Protein AF-A0A4W6BPC4-F1 (afdb_monomer_lite)

InterPro domains:
  IPR000571 Zinc finger, CCCH-type [PS50103] (7-29)
  IPR000571 Zinc finger, CCCH-type [SM00356] (2-28)
  IPR000571 Zinc finger, CCCH-type [SM00356] (31-56)
  IPR000571 Zinc finger, CCCH-type [SM00356] (60-86)
  IPR041686 Zinc-finger CCCH domain [PF15663] (1-101)

Organism: Lates calcarifer (NCBI:txid8187)

Secondary structure (DSSP, 8-state):
---TT-B-HHHHHS--TTGGG-SSB--GGGTT---B-HHHHTT----TT-SSB-S--SS-GGGSB-GGGGSTT----TT-SSB-SS-EEETTEEE--TT------------------------PPP-S-----------------------

pLDDT: mean 73.67, std 19.63, range [34.25, 93.81]

Foldseek 3Di:
DPQQAAADPCLQQHDDPCPPVPSHANEPLLRPPPAADPCLVVVNDNDSHDSHHNYDDPDQQQVAADPQCPPPVHDQGLRHSHFDPQWDAHPNDIRGGPPPPPPPPPPPCPDPDPPPPDPPPDDDDDPDDDDPPPPDDDDDDDDDDDDDDDD

Radius of gyration: 30.21 Å; chains: 1; bounding box: 84×79×47 Å

Structure (mmCIF, N/CA/C/O backbone):
data_AF-A0A4W6BPC4-F1
#
_entry.id   AF-A0A4W6BPC4-F1
#
loop_
_atom_site.group_PDB
_atom_site.id
_atom_site.type_symbol
_atom_site.label_atom_id
_atom_site.label_alt_id
_atom_site.label_comp_id
_atom_site.label_asym_id
_atom_site.label_entity_id
_atom_site.label_seq_id
_atom_site.pdbx_PDB_ins_code
_atom_site.Cartn_x
_atom_site.Cartn_y
_atom_site.Cartn_z
_atom_site.occupancy
_atom_site.B_iso_or_equiv
_atom_site.auth_seq_id
_atom_site.auth_comp_id
_atom_site.auth_asym_id
_atom_site.auth_atom_id
_atom_site.pdbx_PDB_model_num
ATOM 1 N N . MET A 1 1 ? 4.721 -4.105 23.579 1.00 47.94 1 MET A N 1
ATOM 2 C CA . MET A 1 1 ? 4.134 -3.835 22.251 1.00 47.94 1 MET A CA 1
ATOM 3 C C . MET A 1 1 ? 3.136 -4.941 21.976 1.00 47.94 1 MET A C 1
ATOM 5 O O . MET A 1 1 ? 3.518 -6.104 21.969 1.00 47.94 1 MET A O 1
ATOM 9 N N . THR A 1 2 ? 1.852 -4.610 21.907 1.00 52.78 2 THR A N 1
ATOM 10 C CA . THR A 1 2 ? 0.783 -5.566 21.601 1.00 52.78 2 THR A CA 1
ATOM 11 C C . THR A 1 2 ? 0.763 -5.790 20.093 1.00 52.78 2 THR A C 1
ATOM 13 O O . THR A 1 2 ? 0.337 -4.901 19.372 1.00 52.78 2 THR A O 1
ATOM 16 N N . ASN A 1 3 ? 1.195 -6.962 19.616 1.00 60.94 3 ASN A N 1
ATOM 17 C CA . ASN A 1 3 ? 1.232 -7.318 18.182 1.00 60.94 3 ASN A CA 1
ATOM 18 C C . ASN A 1 3 ? -0.170 -7.460 17.538 1.00 60.94 3 ASN A C 1
ATOM 20 O O . ASN A 1 3 ? -0.308 -7.951 16.418 1.00 60.94 3 ASN A O 1
ATOM 24 N N . HIS A 1 4 ? -1.237 -7.116 18.261 1.00 65.88 4 HIS A N 1
ATOM 25 C CA . HIS A 1 4 ? -2.609 -7.343 17.831 1.00 65.88 4 HIS A CA 1
ATOM 26 C C . HIS A 1 4 ? -3.017 -6.293 16.801 1.00 65.88 4 HIS A C 1
ATOM 28 O O . HIS A 1 4 ? -3.390 -5.175 17.145 1.00 65.88 4 HIS A O 1
ATOM 34 N N . GLY A 1 5 ? -2.973 -6.686 15.530 1.00 82.00 5 GLY A N 1
ATOM 35 C CA . GLY A 1 5 ? -3.451 -5.874 14.414 1.00 82.00 5 GLY A CA 1
ATOM 36 C C . GLY A 1 5 ? -2.355 -5.253 13.555 1.00 82.00 5 GLY A C 1
ATOM 37 O O . GLY A 1 5 ? -2.710 -4.589 12.582 1.00 82.00 5 GLY A O 1
ATOM 38 N N . ASP A 1 6 ? -1.080 -5.492 13.868 1.00 90.44 6 ASP A N 1
ATOM 39 C CA . ASP A 1 6 ? 0.050 -5.055 13.046 1.00 90.44 6 ASP A CA 1
ATOM 40 C C . ASP A 1 6 ? 0.128 -5.860 11.744 1.00 90.44 6 ASP A C 1
ATOM 42 O O . ASP A 1 6 ? -0.108 -7.072 11.723 1.00 90.44 6 ASP A O 1
ATOM 46 N N . ASP A 1 7 ? 0.481 -5.189 10.649 1.00 90.94 7 ASP A N 1
ATOM 47 C CA . ASP A 1 7 ? 0.691 -5.823 9.352 1.00 90.94 7 ASP A CA 1
ATOM 48 C C . ASP A 1 7 ? 1.936 -6.706 9.368 1.00 90.94 7 ASP A C 1
ATOM 50 O O . ASP A 1 7 ? 3.004 -6.332 9.860 1.00 90.94 7 ASP A O 1
ATOM 54 N N . CYS A 1 8 ? 1.828 -7.882 8.752 1.00 91.19 8 CYS A N 1
ATOM 55 C CA . CYS A 1 8 ? 2.988 -8.735 8.563 1.00 91.19 8 CYS A CA 1
ATOM 56 C C . CYS A 1 8 ? 3.970 -8.060 7.602 1.00 91.19 8 CYS A C 1
ATOM 58 O O . CYS A 1 8 ? 3.698 -7.936 6.408 1.00 91.19 8 CYS A O 1
ATOM 60 N N . TYR A 1 9 ? 5.154 -7.701 8.103 1.00 89.12 9 TYR A N 1
ATOM 61 C CA . TYR A 1 9 ? 6.221 -7.112 7.290 1.00 89.12 9 TYR A CA 1
ATOM 62 C C . TYR A 1 9 ? 6.552 -7.961 6.052 1.00 89.12 9 TYR A C 1
ATOM 64 O O . TYR A 1 9 ? 6.698 -7.436 4.946 1.00 89.12 9 TYR A O 1
ATOM 72 N N . PHE A 1 10 ? 6.648 -9.284 6.228 1.00 89.69 10 PHE A N 1
ATOM 73 C CA . PHE A 1 10 ? 6.989 -10.194 5.139 1.00 89.69 10 PHE A CA 1
ATOM 74 C C . PHE A 1 10 ? 5.873 -10.315 4.120 1.00 89.69 10 PHE A C 1
ATOM 76 O O . PHE A 1 10 ? 6.189 -10.306 2.943 1.00 89.69 10 PHE A O 1
ATOM 83 N N . PHE A 1 11 ? 4.611 -10.383 4.537 1.00 89.69 11 PHE A N 1
ATOM 84 C CA . PHE A 1 11 ? 3.479 -10.389 3.609 1.00 89.69 11 PHE A CA 1
ATOM 85 C C . PHE A 1 11 ? 3.387 -9.074 2.834 1.00 89.69 11 PHE A C 1
ATOM 87 O O . PHE A 1 11 ? 3.110 -9.067 1.644 1.00 89.69 11 PHE A O 1
ATOM 94 N N . TYR A 1 12 ? 3.669 -7.956 3.503 1.00 87.12 12 TYR A N 1
ATOM 95 C CA . TYR A 1 12 ? 3.567 -6.638 2.901 1.00 87.12 12 TYR A CA 1
ATOM 96 C C . TYR A 1 12 ? 4.609 -6.408 1.787 1.00 87.12 12 TYR A C 1
ATOM 98 O O . TYR A 1 12 ? 4.289 -5.837 0.747 1.00 87.12 12 TYR A O 1
ATOM 106 N N . TYR A 1 13 ? 5.864 -6.828 1.996 1.00 83.94 13 TYR A N 1
ATOM 107 C CA . TYR A 1 13 ? 6.982 -6.556 1.071 1.00 83.94 13 TYR A CA 1
ATOM 108 C C . TYR A 1 13 ? 7.491 -7.784 0.293 1.00 83.94 13 TYR A C 1
ATOM 110 O O . TYR A 1 13 ? 8.407 -7.669 -0.532 1.00 83.94 13 TYR A O 1
ATOM 118 N N . SER A 1 14 ? 6.985 -8.979 0.595 1.00 84.75 14 SER A N 1
ATOM 119 C CA . SER A 1 14 ? 7.498 -10.253 0.079 1.00 84.75 14 SER A CA 1
ATOM 120 C C . SER A 1 14 ? 6.488 -11.394 0.288 1.00 84.75 14 SER A C 1
ATOM 122 O O . SER A 1 14 ? 5.294 -11.161 0.435 1.00 84.75 14 SER A O 1
ATOM 124 N N . THR A 1 15 ? 6.972 -12.634 0.325 1.00 88.25 15 THR A N 1
ATOM 125 C CA . THR A 1 15 ? 6.159 -13.815 0.609 1.00 88.25 15 THR A CA 1
ATOM 126 C C . THR A 1 15 ? 6.311 -14.201 2.077 1.00 88.25 15 THR A C 1
ATOM 128 O O . THR A 1 15 ? 7.409 -14.525 2.531 1.00 88.25 15 THR A O 1
ATOM 131 N N . CYS A 1 16 ? 5.210 -14.184 2.830 1.00 92.12 16 CYS A N 1
ATOM 132 C CA . CYS A 1 16 ? 5.183 -14.732 4.183 1.00 92.12 16 CYS A CA 1
ATOM 133 C C . CYS A 1 16 ? 5.050 -16.259 4.128 1.00 92.12 16 CYS A C 1
ATOM 135 O O . CYS A 1 16 ? 4.094 -16.779 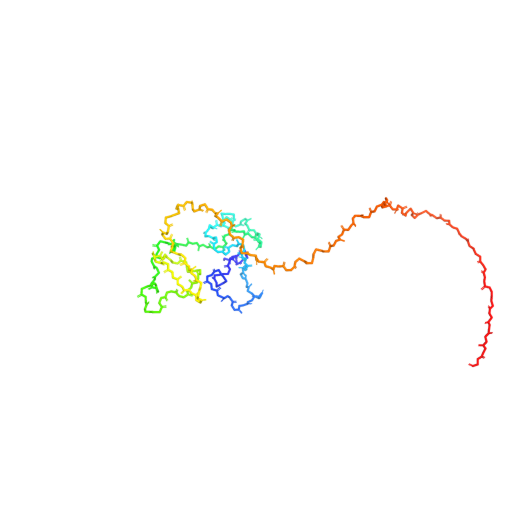3.562 1.00 92.12 16 CYS A O 1
ATOM 137 N N . THR A 1 17 ? 5.973 -16.987 4.756 1.00 93.81 17 THR A N 1
ATOM 138 C CA . THR A 1 17 ? 5.953 -18.462 4.805 1.00 93.81 17 THR A CA 1
ATOM 139 C C . THR A 1 17 ? 5.102 -19.027 5.943 1.00 93.81 17 THR A C 1
ATOM 141 O O . THR A 1 17 ? 4.897 -20.233 6.012 1.00 93.81 17 THR A O 1
ATOM 144 N N . LYS A 1 18 ? 4.600 -18.171 6.843 1.00 92.06 18 LYS A N 1
ATOM 145 C CA . LYS A 1 18 ? 3.812 -18.588 8.017 1.00 92.06 18 LYS A CA 1
ATOM 146 C C . LYS A 1 18 ? 2.341 -18.873 7.695 1.00 92.06 18 LYS A C 1
ATOM 148 O O . LYS A 1 18 ? 1.641 -19.405 8.551 1.00 92.06 18 LYS A O 1
ATOM 153 N N . GLY A 1 19 ? 1.880 -18.508 6.494 1.00 87.44 19 GLY A N 1
ATOM 154 C CA . GLY A 1 19 ? 0.490 -18.687 6.068 1.00 87.44 19 GLY A CA 1
ATOM 155 C C . GLY A 1 19 ? -0.502 -18.087 7.066 1.00 87.44 19 GLY A C 1
ATOM 156 O O . GLY A 1 19 ? -0.255 -17.016 7.624 1.00 87.44 19 GLY A O 1
ATOM 157 N N . ASP A 1 20 ? -1.582 -18.816 7.331 1.00 87.44 20 ASP A N 1
ATOM 158 C CA . ASP A 1 20 ? -2.653 -18.407 8.252 1.00 87.44 20 ASP A CA 1
ATOM 159 C C . ASP A 1 20 ? -2.243 -18.453 9.730 1.00 87.44 20 ASP A C 1
ATOM 161 O O . ASP A 1 20 ? -2.885 -17.847 10.581 1.00 87.44 20 ASP A O 1
ATOM 165 N N . SER A 1 21 ? -1.138 -19.131 10.050 1.00 90.38 21 SER A N 1
ATOM 166 C CA . SER A 1 21 ? -0.558 -19.144 11.400 1.00 90.38 21 SER A CA 1
ATOM 167 C C . SER A 1 21 ? 0.325 -17.921 11.675 1.00 90.38 21 SER A C 1
ATOM 169 O O . SER A 1 21 ? 1.010 -17.855 12.699 1.00 90.38 21 SER A O 1
ATOM 171 N N . CYS A 1 22 ? 0.369 -16.948 10.759 1.00 91.19 22 CYS A N 1
ATOM 172 C CA . CYS A 1 22 ? 1.093 -15.711 10.986 1.00 91.19 22 CYS A CA 1
ATOM 173 C C . CYS A 1 22 ? 0.422 -14.915 12.121 1.00 91.19 22 CYS A C 1
ATOM 175 O O . CYS A 1 22 ? -0.758 -14.593 12.020 1.00 91.19 22 CYS A O 1
ATOM 177 N N . PRO A 1 23 ? 1.156 -14.528 13.182 1.00 89.69 23 PRO A N 1
ATOM 178 C CA . PRO A 1 23 ? 0.590 -13.726 14.271 1.00 89.69 23 PRO A CA 1
ATOM 179 C C . PRO A 1 23 ? 0.290 -12.277 13.853 1.00 89.69 23 PRO A C 1
ATOM 181 O O . PRO A 1 23 ? -0.259 -11.510 14.637 1.00 89.69 23 PRO A O 1
ATOM 184 N N . PHE A 1 24 ? 0.686 -11.901 12.637 1.00 91.06 24 PHE A N 1
ATOM 185 C CA . PHE A 1 24 ? 0.507 -10.578 12.066 1.00 91.06 24 PHE A CA 1
ATOM 186 C C . PHE A 1 24 ? -0.551 -10.614 10.969 1.00 91.06 24 PHE A C 1
ATOM 188 O O . PHE A 1 24 ? -0.764 -11.630 10.307 1.00 91.06 24 PHE A O 1
ATOM 195 N N . ARG A 1 25 ? -1.174 -9.468 10.725 1.00 90.62 25 ARG A N 1
ATOM 196 C CA . ARG A 1 25 ? -2.260 -9.318 9.766 1.00 90.62 25 ARG A CA 1
ATOM 197 C C . ARG A 1 25 ? -1.767 -9.492 8.327 1.00 90.62 25 ARG A C 1
ATOM 199 O O . ARG A 1 25 ? -0.813 -8.837 7.902 1.00 90.62 25 ARG A O 1
ATOM 206 N N . HIS A 1 26 ? -2.459 -10.336 7.566 1.00 91.44 26 HIS A N 1
ATOM 207 C CA . HIS A 1 26 ? -2.356 -10.424 6.109 1.00 91.44 26 HIS A CA 1
ATOM 208 C C . HIS A 1 26 ? -3.598 -9.765 5.500 1.00 91.44 26 HIS A C 1
ATOM 210 O O . HIS A 1 26 ? -4.698 -10.297 5.608 1.00 91.44 26 HIS A O 1
ATOM 216 N N . CYS A 1 27 ? -3.444 -8.577 4.915 1.00 89.38 27 CYS A N 1
ATOM 217 C CA . CYS A 1 27 ? -4.543 -7.834 4.299 1.00 89.38 27 CYS A CA 1
ATOM 218 C C . CYS A 1 27 ? -4.135 -7.381 2.895 1.00 89.38 27 CYS A C 1
ATOM 220 O O . CYS A 1 27 ? -3.355 -6.441 2.743 1.00 89.38 27 CYS A O 1
ATOM 222 N N . GLU A 1 28 ? -4.676 -8.034 1.867 1.00 87.56 28 GLU A N 1
ATOM 223 C CA . GLU A 1 28 ? -4.412 -7.685 0.463 1.00 87.56 28 GLU A CA 1
ATOM 224 C C . GLU A 1 28 ? -4.867 -6.258 0.133 1.00 87.56 28 GLU A C 1
ATOM 226 O O . GLU A 1 28 ? -4.188 -5.541 -0.593 1.00 87.56 28 GLU A O 1
ATOM 231 N N . ALA A 1 29 ? -5.961 -5.792 0.745 1.00 85.06 29 ALA A N 1
ATOM 232 C CA . ALA A 1 29 ? -6.477 -4.438 0.539 1.00 85.06 29 ALA A CA 1
ATOM 233 C C . ALA A 1 29 ? -5.540 -3.329 1.056 1.00 85.06 29 ALA A C 1
ATOM 235 O O . ALA A 1 29 ? -5.682 -2.174 0.655 1.00 85.06 29 ALA A O 1
ATOM 236 N N . ALA A 1 30 ? -4.610 -3.653 1.961 1.00 85.25 30 ALA A N 1
ATOM 237 C CA . ALA A 1 30 ? -3.573 -2.730 2.420 1.00 85.25 30 ALA A CA 1
ATOM 238 C C . ALA A 1 30 ? -2.292 -2.814 1.566 1.00 85.25 30 ALA A C 1
ATOM 240 O O . ALA A 1 30 ? -1.435 -1.926 1.645 1.00 85.25 30 ALA A O 1
ATOM 241 N N . MET A 1 31 ? -2.141 -3.863 0.752 1.00 82.31 31 MET A N 1
ATOM 242 C CA . MET A 1 31 ? -0.955 -4.092 -0.068 1.00 82.31 31 MET A CA 1
ATOM 243 C C . MET A 1 31 ? -0.842 -3.007 -1.145 1.00 82.31 31 MET A C 1
ATOM 245 O O . MET A 1 31 ? -1.813 -2.648 -1.804 1.00 82.31 31 MET A O 1
ATOM 249 N N . GLY A 1 32 ? 0.342 -2.405 -1.275 1.00 71.12 32 GLY A N 1
ATOM 250 C CA . GLY A 1 32 ? 0.572 -1.268 -2.175 1.00 71.12 32 GLY A CA 1
ATOM 251 C C . GLY A 1 32 ? 0.074 0.090 -1.657 1.00 71.12 32 GLY A C 1
ATOM 252 O O . GLY A 1 32 ? 0.524 1.119 -2.160 1.00 71.12 32 GLY A O 1
ATOM 253 N N . ASN A 1 33 ? -0.775 0.133 -0.621 1.00 77.81 33 ASN A N 1
ATOM 254 C CA . ASN A 1 33 ? -1.125 1.383 0.054 1.00 77.81 33 ASN A CA 1
ATOM 255 C C . ASN A 1 33 ? -0.076 1.744 1.113 1.00 77.81 33 ASN A C 1
ATOM 257 O O . ASN A 1 33 ? 0.106 1.050 2.116 1.00 77.81 33 ASN A O 1
ATOM 261 N N . GLU A 1 34 ? 0.617 2.853 0.898 1.00 78.75 34 GLU A N 1
ATOM 262 C CA . GLU A 1 34 ? 1.663 3.321 1.806 1.00 78.75 34 GLU A CA 1
ATOM 263 C C . GLU A 1 34 ? 1.164 4.246 2.905 1.00 78.75 34 GLU A C 1
ATOM 265 O O . GLU A 1 34 ? 1.918 4.575 3.817 1.00 78.75 34 GLU A O 1
ATOM 270 N N . THR A 1 35 ? -0.101 4.656 2.856 1.00 86.75 35 THR A N 1
ATOM 271 C CA . THR A 1 35 ? -0.675 5.479 3.910 1.00 86.75 35 THR A CA 1
ATOM 272 C C . THR A 1 35 ? -0.865 4.642 5.172 1.00 86.75 35 THR A C 1
ATOM 274 O O . THR A 1 35 ? -1.625 3.666 5.197 1.00 86.75 35 THR A O 1
ATOM 277 N N . VAL A 1 36 ? -0.172 5.051 6.233 1.00 90.25 36 VAL A N 1
ATOM 278 C CA . VAL A 1 36 ? -0.330 4.483 7.572 1.00 90.25 36 VAL A CA 1
ATOM 279 C C . VAL A 1 36 ? -1.717 4.837 8.108 1.00 90.25 36 VAL A C 1
ATOM 281 O O . VAL A 1 36 ? -2.239 5.929 7.894 1.00 90.25 36 VAL A O 1
ATOM 284 N N . CYS A 1 37 ? -2.353 3.889 8.784 1.00 92.50 37 CYS A N 1
ATOM 285 C CA . CYS A 1 37 ? -3.637 4.106 9.423 1.00 92.50 37 CYS A CA 1
ATOM 286 C C . CYS A 1 37 ? -3.455 4.956 10.687 1.00 92.50 37 CYS A C 1
ATOM 288 O O . CYS A 1 37 ? -2.965 4.455 11.697 1.00 92.50 37 CYS A O 1
ATOM 290 N N . ASN A 1 38 ? -3.923 6.205 10.664 1.00 92.19 38 ASN A N 1
ATOM 291 C CA . ASN A 1 38 ? -3.867 7.091 11.837 1.00 92.19 38 ASN A CA 1
ATOM 292 C C . ASN A 1 38 ? -4.572 6.477 13.059 1.00 92.19 38 ASN A C 1
ATOM 294 O O . ASN A 1 38 ? -4.052 6.507 14.167 1.00 92.19 38 ASN A O 1
ATOM 298 N N . LEU A 1 39 ? -5.722 5.822 12.851 1.00 92.56 39 LEU A N 1
ATOM 299 C CA . LEU A 1 39 ? -6.448 5.149 13.933 1.00 92.56 39 LEU A CA 1
ATOM 300 C C . LEU A 1 39 ? -5.646 3.990 14.540 1.00 92.56 39 LEU A C 1
ATOM 302 O O . LEU A 1 39 ? -5.786 3.716 15.725 1.00 92.56 39 LEU A O 1
ATOM 306 N N . TRP A 1 40 ? -4.830 3.286 13.752 1.00 92.56 40 TRP A N 1
ATOM 307 C CA . TRP A 1 40 ? -3.941 2.244 14.275 1.00 92.56 40 TRP A CA 1
ATOM 308 C C . TRP A 1 40 ? -2.786 2.857 15.068 1.00 92.56 40 TRP A C 1
ATOM 310 O O . TRP A 1 40 ? -2.502 2.369 16.155 1.00 92.56 40 TRP A O 1
ATOM 320 N N . GLN A 1 41 ? -2.186 3.952 14.587 1.00 90.25 41 GLN A N 1
ATOM 321 C CA . GLN A 1 41 ? -1.128 4.662 15.324 1.00 90.25 41 GLN A CA 1
ATOM 322 C C . GLN A 1 41 ? -1.606 5.150 16.696 1.00 90.25 41 GLN A C 1
ATOM 324 O O . GLN A 1 41 ? -0.848 5.149 17.658 1.00 90.25 41 GLN A O 1
ATOM 329 N N . GLU A 1 42 ? -2.879 5.525 16.797 1.00 91.25 42 GLU A N 1
ATOM 330 C CA . GLU A 1 42 ? -3.529 5.911 18.052 1.00 91.25 42 GLU A CA 1
ATOM 331 C C . GLU A 1 42 ? -3.976 4.711 18.914 1.00 91.25 42 GLU A C 1
ATOM 333 O O . GLU A 1 42 ? -4.542 4.905 19.987 1.00 91.25 42 GLU A O 1
ATOM 338 N N . GLY A 1 43 ? -3.794 3.470 18.448 1.00 89.81 43 GLY A N 1
ATOM 339 C CA . GLY A 1 43 ? -4.235 2.255 19.143 1.00 89.81 43 GLY A CA 1
ATOM 340 C C . GLY A 1 43 ? -5.750 2.012 19.106 1.00 89.81 43 GLY A C 1
ATOM 341 O O . GLY A 1 43 ? -6.277 1.284 19.941 1.00 89.81 43 GLY A O 1
ATOM 342 N N . ARG A 1 44 ? -6.470 2.627 18.159 1.00 90.88 44 ARG A N 1
ATOM 343 C CA . ARG A 1 44 ? -7.943 2.594 18.039 1.00 90.88 44 ARG A CA 1
ATOM 344 C C . ARG A 1 44 ? -8.460 1.823 16.820 1.00 90.88 44 ARG A C 1
ATOM 346 O O . ARG A 1 44 ? -9.672 1.687 16.652 1.00 90.88 44 ARG A O 1
ATOM 353 N N . CYS A 1 45 ? -7.582 1.337 15.940 1.00 90.62 45 CYS A N 1
ATOM 354 C CA . CYS A 1 45 ? -7.982 0.545 14.777 1.00 90.62 45 CYS A CA 1
ATOM 355 C C . CYS A 1 45 ? -7.787 -0.951 15.014 1.00 90.62 45 CYS A C 1
ATOM 357 O O . CYS A 1 45 ? -6.666 -1.448 15.011 1.00 90.62 45 CYS A O 1
ATOM 359 N N . PHE A 1 46 ? -8.901 -1.675 15.088 1.00 84.94 46 PHE A N 1
ATOM 360 C CA . PHE A 1 46 ? -8.921 -3.135 15.232 1.00 84.94 46 PHE A CA 1
ATOM 361 C C . PHE A 1 46 ? -9.488 -3.843 13.993 1.00 84.94 46 PHE A C 1
ATOM 363 O O . PHE A 1 46 ? -9.784 -5.034 14.023 1.00 84.94 46 PHE A O 1
ATOM 370 N N . ARG A 1 47 ? -9.674 -3.114 12.881 1.00 87.19 47 ARG A N 1
ATOM 371 C CA . ARG A 1 47 ? -10.223 -3.691 11.647 1.00 87.19 47 ARG A CA 1
ATOM 372 C C . ARG A 1 47 ? -9.214 -4.654 11.023 1.00 87.19 47 ARG A C 1
ATOM 374 O O . ARG A 1 47 ? -8.122 -4.247 10.618 1.00 87.19 47 ARG A O 1
ATOM 381 N N . THR A 1 48 ? -9.620 -5.910 10.874 1.00 82.94 48 THR A N 1
ATOM 382 C CA . THR A 1 48 ? -8.848 -6.956 10.184 1.00 82.94 48 THR A CA 1
ATOM 383 C C . THR A 1 48 ? -8.700 -6.671 8.688 1.00 82.94 48 THR A C 1
ATOM 385 O O . THR A 1 48 ? -7.672 -6.992 8.106 1.00 82.94 48 THR A O 1
ATOM 388 N N . ILE A 1 49 ? -9.673 -5.980 8.085 1.00 87.69 49 ILE A N 1
ATOM 389 C CA . ILE A 1 49 ? -9.678 -5.579 6.667 1.00 87.69 49 ILE A CA 1
ATOM 390 C C . ILE A 1 49 ? -9.543 -4.048 6.550 1.00 87.69 49 ILE A C 1
ATOM 392 O O . ILE A 1 49 ? -10.308 -3.371 5.863 1.00 87.69 49 ILE A O 1
ATOM 396 N N . CYS A 1 50 ? -8.609 -3.437 7.288 1.00 90.94 50 CYS A N 1
ATOM 397 C CA . CYS A 1 50 ? -8.309 -2.018 7.078 1.00 90.94 50 CYS A CA 1
ATOM 398 C C . CYS A 1 50 ? -7.500 -1.862 5.786 1.00 90.94 50 CYS A C 1
ATOM 400 O O . CYS A 1 50 ? -6.446 -2.474 5.645 1.00 90.94 50 CYS A O 1
ATOM 402 N N . LYS A 1 51 ? -7.957 -0.994 4.878 1.00 89.88 51 LYS A N 1
ATOM 403 C CA . LYS A 1 51 ? -7.229 -0.635 3.644 1.00 89.88 51 LYS A CA 1
ATOM 404 C C . LYS A 1 51 ? -5.972 0.209 3.882 1.00 89.88 51 LYS A C 1
ATOM 406 O O . LYS A 1 51 ? -5.219 0.476 2.952 1.00 89.88 51 LYS A O 1
ATOM 411 N N . PHE A 1 52 ? -5.801 0.709 5.103 1.00 91.12 52 PHE A N 1
ATOM 412 C CA . PHE A 1 52 ? -4.641 1.485 5.515 1.00 91.12 52 PHE A CA 1
ATOM 413 C C . PHE A 1 52 ? -3.659 0.584 6.260 1.00 91.12 52 PHE A C 1
ATOM 415 O O . PHE A 1 52 ? -4.060 -0.360 6.955 1.00 91.12 52 PHE A O 1
ATOM 422 N N . ARG A 1 53 ? -2.374 0.901 6.134 1.00 90.94 53 ARG A N 1
ATOM 423 C CA . ARG A 1 53 ? -1.297 0.083 6.683 1.00 90.94 53 ARG A CA 1
ATOM 424 C C . ARG A 1 53 ? -1.220 0.214 8.205 1.00 90.94 53 ARG A C 1
ATOM 426 O O . ARG A 1 53 ? -1.265 1.318 8.740 1.00 90.94 53 ARG A O 1
ATOM 433 N N . HIS A 1 54 ? -1.086 -0.908 8.893 1.00 92.12 54 HIS A N 1
ATOM 434 C CA . HIS A 1 54 ? -0.892 -1.021 10.336 1.00 92.12 54 HIS A CA 1
ATOM 435 C C . HIS A 1 54 ? 0.571 -1.375 10.642 1.00 92.12 54 HIS A C 1
ATOM 437 O O . HIS A 1 54 ? 0.884 -2.444 11.152 1.00 92.12 54 HIS A O 1
ATOM 443 N N . MET A 1 55 ? 1.498 -0.522 10.217 1.00 88.56 55 MET A N 1
ATOM 444 C CA . MET A 1 55 ? 2.930 -0.689 10.459 1.00 88.56 55 MET A CA 1
ATOM 445 C C . MET A 1 55 ? 3.612 0.668 10.319 1.00 88.56 55 MET A C 1
ATOM 447 O O . MET A 1 55 ? 3.258 1.456 9.439 1.00 88.56 55 MET A O 1
ATOM 451 N N . GLU A 1 56 ? 4.609 0.932 11.160 1.00 85.56 56 GLU A N 1
ATOM 452 C CA . GLU A 1 56 ? 5.311 2.210 11.171 1.00 85.56 56 GLU A CA 1
ATOM 453 C C . GLU A 1 56 ? 6.260 2.340 9.971 1.00 85.56 56 GLU A C 1
ATOM 455 O O . GLU A 1 56 ? 7.060 1.449 9.668 1.00 85.56 56 GLU A O 1
ATOM 460 N N . ILE A 1 57 ? 6.181 3.478 9.277 1.00 79.94 57 ILE A N 1
ATOM 461 C CA . ILE A 1 57 ? 7.118 3.844 8.215 1.00 79.94 57 ILE A CA 1
ATOM 462 C C . ILE A 1 57 ? 8.076 4.878 8.791 1.00 79.94 57 ILE A C 1
ATOM 464 O O . ILE A 1 57 ? 7.791 6.069 8.804 1.00 79.94 57 ILE A O 1
ATOM 468 N N . THR A 1 58 ? 9.239 4.424 9.247 1.00 79.56 58 THR A N 1
ATOM 469 C CA . THR A 1 58 ? 10.270 5.324 9.788 1.00 79.56 58 THR A CA 1
ATOM 470 C C . THR A 1 58 ? 11.039 6.077 8.702 1.00 79.56 58 THR A C 1
ATOM 472 O O . THR A 1 58 ? 11.709 7.064 8.989 1.00 79.56 58 THR A O 1
ATOM 475 N N . LYS A 1 59 ? 10.984 5.607 7.450 1.00 80.81 59 LYS A N 1
ATOM 476 C CA . LYS A 1 59 ? 11.699 6.195 6.310 1.00 80.81 59 LYS A CA 1
ATOM 477 C C . LYS A 1 59 ? 10.861 6.080 5.047 1.00 80.81 59 LYS A C 1
ATOM 479 O O . LYS A 1 59 ? 10.352 4.994 4.755 1.00 80.81 59 LYS A O 1
ATOM 484 N N . ASN A 1 60 ? 10.774 7.165 4.282 1.00 82.12 60 ASN A N 1
ATOM 485 C CA . ASN A 1 60 ? 10.098 7.168 2.992 1.00 82.12 60 ASN A CA 1
ATOM 486 C C . ASN A 1 60 ? 10.927 6.382 1.961 1.00 82.12 60 ASN A C 1
ATOM 488 O O . ASN A 1 60 ? 11.851 6.903 1.343 1.00 82.12 60 ASN A O 1
ATOM 492 N N . ARG A 1 61 ? 10.635 5.085 1.812 1.00 85.75 61 ARG A N 1
ATOM 493 C CA . ARG A 1 61 ? 11.402 4.188 0.931 1.00 85.75 61 ARG A CA 1
ATOM 494 C C . ARG A 1 61 ? 11.265 4.574 -0.545 1.00 85.75 61 ARG A C 1
ATOM 496 O O . ARG A 1 61 ? 12.224 4.389 -1.287 1.00 85.75 61 ARG A O 1
ATOM 503 N N . LYS A 1 62 ? 10.152 5.214 -0.927 1.00 83.75 62 LYS A N 1
ATOM 504 C CA . LYS A 1 62 ? 9.933 5.775 -2.268 1.00 83.75 62 LYS A CA 1
ATOM 505 C C . LYS A 1 62 ? 10.868 6.921 -2.631 1.00 83.75 62 LYS A C 1
ATOM 507 O O . LYS A 1 62 ? 10.923 7.293 -3.792 1.00 83.75 62 LYS A O 1
ATOM 512 N N . GLU A 1 63 ? 11.586 7.501 -1.678 1.00 87.50 63 GLU A N 1
ATOM 513 C CA . GLU A 1 63 ? 12.589 8.533 -1.965 1.00 87.50 63 GLU A CA 1
ATOM 514 C C . GLU A 1 63 ? 14.002 7.947 -2.070 1.00 87.50 63 GLU A C 1
ATOM 516 O O . GLU A 1 63 ? 14.919 8.610 -2.548 1.00 87.50 63 GLU A O 1
ATOM 521 N N . ILE A 1 64 ? 14.189 6.692 -1.652 1.00 90.12 64 ILE A N 1
ATOM 522 C CA . ILE A 1 64 ? 15.487 6.022 -1.630 1.00 90.12 64 ILE A CA 1
ATOM 523 C C . ILE A 1 64 ? 15.658 5.240 -2.943 1.00 90.12 64 ILE A C 1
ATOM 525 O O . ILE A 1 64 ? 14.858 4.334 -3.197 1.00 90.12 64 ILE A O 1
ATOM 529 N N . PRO A 1 65 ? 16.693 5.531 -3.760 1.00 91.94 65 PRO A N 1
ATOM 530 C CA . PRO A 1 65 ? 16.964 4.803 -5.000 1.00 91.94 65 PRO A CA 1
ATOM 531 C C . PRO A 1 65 ? 17.102 3.296 -4.781 1.00 91.94 65 PRO A C 1
ATOM 533 O O . PRO A 1 65 ? 17.748 2.845 -3.828 1.00 91.94 65 PRO A O 1
ATOM 536 N N . CYS A 1 66 ? 16.529 2.499 -5.680 1.00 92.88 66 CYS A N 1
ATOM 537 C CA . CYS A 1 66 ? 16.680 1.056 -5.628 1.00 92.88 66 CYS A CA 1
ATOM 538 C C . CYS A 1 66 ? 18.112 0.653 -5.994 1.00 92.88 66 CYS A C 1
ATOM 540 O O . CYS A 1 66 ? 18.540 0.763 -7.139 1.00 92.88 66 CYS A O 1
ATOM 542 N N . TYR A 1 67 ? 18.844 0.093 -5.031 1.00 93.69 67 TYR A N 1
ATOM 543 C CA . TYR A 1 67 ? 20.199 -0.418 -5.260 1.00 93.69 67 TYR A CA 1
ATOM 544 C C . TYR A 1 67 ? 20.277 -1.450 -6.402 1.00 93.69 67 TYR A C 1
ATOM 546 O O . TYR A 1 67 ? 21.234 -1.452 -7.175 1.00 93.69 67 TYR A O 1
ATOM 554 N N . TRP A 1 68 ? 19.260 -2.312 -6.526 1.00 93.50 68 TRP A N 1
ATOM 555 C CA . TRP A 1 68 ? 19.215 -3.386 -7.525 1.00 93.50 68 TRP A CA 1
ATOM 556 C C . TRP A 1 68 ? 18.905 -2.901 -8.942 1.00 93.50 68 TRP A C 1
ATOM 558 O O . TRP A 1 68 ? 19.158 -3.638 -9.889 1.00 93.50 68 TRP A O 1
ATOM 568 N N . GLU A 1 69 ? 18.395 -1.679 -9.112 1.00 91.56 69 GLU A N 1
ATOM 569 C CA . GLU A 1 69 ? 18.095 -1.115 -10.434 1.00 91.56 69 GLU A CA 1
ATOM 570 C C . GLU A 1 69 ? 19.343 -1.037 -11.325 1.00 91.56 69 GLU A C 1
ATOM 572 O O . GLU A 1 69 ? 19.258 -1.297 -12.521 1.00 91.56 69 GLU A O 1
ATOM 577 N N . ASN A 1 70 ? 20.509 -0.749 -10.736 1.00 90.25 70 ASN A N 1
ATOM 578 C CA . ASN A 1 70 ? 21.780 -0.619 -11.457 1.00 90.25 70 ASN A CA 1
ATOM 579 C C . ASN A 1 70 ? 22.633 -1.898 -11.445 1.00 90.25 70 ASN A C 1
ATOM 581 O O . ASN A 1 70 ? 23.772 -1.881 -11.908 1.00 90.25 70 ASN A O 1
ATOM 585 N N . GLN A 1 71 ? 22.118 -2.999 -10.893 1.00 92.06 71 GLN A N 1
ATOM 586 C CA . GLN A 1 71 ? 22.834 -4.273 -10.894 1.00 92.06 71 GLN A CA 1
ATOM 587 C C . GLN A 1 71 ? 22.667 -4.982 -12.244 1.00 92.06 71 GLN A C 1
ATOM 589 O O . GLN A 1 71 ? 21.634 -4.804 -12.889 1.00 92.06 71 GLN A O 1
ATOM 594 N N . PRO A 1 72 ? 23.615 -5.844 -12.662 1.00 88.50 72 PRO A N 1
ATOM 595 C CA . PRO A 1 72 ? 23.531 -6.560 -13.940 1.00 88.50 72 PRO A CA 1
ATOM 596 C C . PRO A 1 72 ? 22.233 -7.361 -14.121 1.00 88.50 72 PRO A C 1
ATOM 598 O O . PRO A 1 72 ? 21.727 -7.481 -15.230 1.00 88.50 72 PRO A O 1
ATOM 601 N N . ALA A 1 73 ? 21.682 -7.889 -13.023 1.00 89.50 73 ALA A N 1
ATOM 602 C CA . ALA A 1 73 ? 20.422 -8.634 -13.014 1.00 89.50 73 ALA A CA 1
ATOM 603 C C . ALA A 1 73 ? 19.162 -7.742 -12.948 1.00 89.50 73 ALA A C 1
ATOM 605 O O . ALA A 1 73 ? 18.052 -8.234 -13.158 1.00 89.50 73 ALA A O 1
ATOM 606 N N . GLY A 1 74 ? 19.307 -6.452 -12.628 1.00 90.31 74 GLY A N 1
ATOM 607 C CA . GLY A 1 74 ? 18.196 -5.537 -12.367 1.00 90.31 74 GLY A CA 1
ATOM 608 C C . GLY A 1 74 ? 17.368 -5.891 -11.121 1.00 90.31 74 GLY A C 1
ATOM 609 O O . GLY A 1 74 ? 17.567 -6.910 -10.454 1.00 90.31 74 GLY A O 1
ATOM 610 N N . CYS A 1 75 ? 16.395 -5.038 -10.787 1.00 92.38 75 CYS A N 1
ATOM 611 C CA . CYS A 1 75 ? 15.447 -5.324 -9.712 1.00 92.38 75 CYS A CA 1
ATOM 612 C C . CYS A 1 75 ? 14.328 -6.258 -10.201 1.00 92.38 75 CYS A C 1
ATOM 614 O O . CYS A 1 75 ? 13.474 -5.850 -10.981 1.00 92.38 75 CYS A O 1
ATOM 616 N N . GLN A 1 76 ? 14.276 -7.482 -9.674 1.00 90.12 76 GLN A N 1
ATOM 617 C CA . GLN A 1 76 ? 13.259 -8.489 -10.023 1.00 90.12 76 GLN A CA 1
ATOM 618 C C . GLN A 1 76 ? 11.988 -8.417 -9.150 1.00 90.12 76 GLN A C 1
ATOM 620 O O . GLN A 1 76 ? 11.146 -9.308 -9.183 1.00 90.12 76 GLN A O 1
ATOM 625 N N . LYS A 1 77 ? 11.832 -7.376 -8.316 1.00 86.12 77 LYS A N 1
ATOM 626 C CA . LYS A 1 77 ? 10.655 -7.223 -7.442 1.00 86.12 77 LYS A CA 1
ATOM 627 C C . LYS A 1 77 ? 9.575 -6.371 -8.126 1.00 86.12 77 LYS A C 1
ATOM 629 O O . LYS A 1 77 ? 9.826 -5.179 -8.347 1.00 86.12 77 LYS A O 1
ATOM 634 N N . PRO A 1 78 ? 8.372 -6.915 -8.409 1.00 81.88 78 PRO A N 1
ATOM 635 C CA . PRO A 1 78 ? 7.299 -6.146 -9.046 1.00 81.88 78 PRO A CA 1
ATOM 636 C C . PRO A 1 78 ? 6.819 -5.012 -8.136 1.00 81.88 78 PRO A C 1
ATOM 638 O O . PRO A 1 78 ? 6.742 -3.867 -8.566 1.00 81.88 78 PRO A O 1
ATOM 641 N N . HIS A 1 79 ? 6.648 -5.295 -6.843 1.00 81.38 79 HIS A N 1
ATOM 642 C CA . HIS A 1 79 ? 6.281 -4.316 -5.815 1.00 81.38 79 HIS A CA 1
ATOM 643 C C . HIS A 1 79 ? 7.499 -3.875 -4.991 1.00 81.38 79 HIS A C 1
ATOM 645 O O . HIS A 1 79 ? 7.542 -4.030 -3.770 1.00 81.38 79 HIS A O 1
ATOM 651 N N . CYS A 1 80 ? 8.550 -3.394 -5.655 1.00 87.50 80 CYS A N 1
ATOM 652 C CA . CYS A 1 80 ? 9.718 -2.887 -4.940 1.00 87.50 80 CYS A CA 1
ATOM 653 C C . CYS A 1 80 ? 9.380 -1.557 -4.249 1.00 87.50 80 CYS A C 1
ATOM 655 O O . CYS A 1 80 ? 8.932 -0.626 -4.901 1.00 87.50 80 CYS A O 1
ATOM 657 N N . ALA A 1 81 ? 9.617 -1.465 -2.938 1.00 87.00 81 ALA A N 1
ATOM 658 C CA . ALA A 1 81 ? 9.310 -0.270 -2.142 1.00 87.00 81 ALA A CA 1
ATOM 659 C C . ALA A 1 81 ? 10.319 0.882 -2.319 1.00 87.00 81 ALA A C 1
ATOM 661 O O . ALA A 1 81 ? 10.170 1.924 -1.687 1.00 87.00 81 ALA A O 1
ATOM 662 N N . PHE A 1 82 ? 11.378 0.660 -3.100 1.00 90.19 82 PHE A N 1
ATOM 663 C CA . PHE A 1 82 ? 12.420 1.640 -3.387 1.00 90.19 82 PHE A CA 1
ATOM 664 C C . PHE A 1 82 ? 12.170 2.303 -4.736 1.00 90.19 82 PHE A C 1
ATOM 666 O O . PHE A 1 82 ? 11.620 1.679 -5.642 1.00 90.19 82 PHE A O 1
ATOM 673 N N . LEU A 1 83 ? 12.635 3.537 -4.869 1.00 91.00 83 LEU A N 1
ATOM 674 C CA . LEU A 1 83 ? 12.459 4.360 -6.056 1.00 91.00 83 LEU A CA 1
ATOM 675 C C . LEU A 1 83 ? 13.162 3.762 -7.277 1.00 91.00 83 LEU A C 1
ATOM 677 O O . LEU A 1 83 ? 14.363 3.500 -7.218 1.00 91.00 83 LEU A O 1
ATOM 681 N N . HIS A 1 84 ? 12.432 3.625 -8.380 1.00 92.12 84 HIS A N 1
ATOM 682 C CA . HIS A 1 84 ? 12.973 3.324 -9.702 1.00 92.12 84 HIS A CA 1
ATOM 683 C C . HIS A 1 84 ? 12.795 4.507 -10.642 1.00 92.12 84 HIS A C 1
ATOM 685 O O . HIS A 1 84 ? 11.703 5.069 -10.781 1.00 92.12 84 HIS A O 1
ATOM 691 N N . GLU A 1 85 ? 13.870 4.864 -11.330 1.00 91.44 85 GLU A N 1
ATOM 692 C CA . GLU A 1 85 ? 13.848 5.919 -12.342 1.00 91.44 85 GLU A CA 1
ATOM 693 C C . GLU A 1 85 ? 13.508 5.367 -13.728 1.00 91.44 85 GLU A C 1
ATOM 695 O O . GLU A 1 85 ? 12.945 6.086 -14.558 1.00 91.44 85 GLU A O 1
ATOM 700 N N . LYS A 1 86 ? 13.804 4.086 -13.973 1.00 88.75 86 LYS A N 1
ATOM 701 C CA . LYS A 1 86 ? 13.582 3.396 -15.246 1.00 88.75 86 LYS A CA 1
ATOM 702 C C . LYS A 1 86 ? 12.512 2.314 -15.113 1.00 88.75 86 LYS A C 1
ATOM 704 O O . LYS A 1 86 ? 12.412 1.615 -14.105 1.00 88.75 86 LYS A O 1
ATOM 709 N N . GLY A 1 87 ? 11.697 2.181 -16.160 1.00 88.06 87 GLY A N 1
ATOM 710 C CA . GLY A 1 87 ? 10.784 1.047 -16.291 1.00 88.06 87 GLY A CA 1
ATOM 711 C C . GLY A 1 87 ? 11.565 -0.257 -16.439 1.00 88.06 87 GLY A C 1
ATOM 712 O O . GLY A 1 87 ? 12.681 -0.260 -16.962 1.00 88.06 87 GLY A O 1
ATOM 713 N N . ARG A 1 88 ? 10.984 -1.363 -15.978 1.00 89.81 88 ARG A N 1
ATOM 714 C CA . ARG A 1 88 ? 11.628 -2.684 -15.967 1.00 89.81 88 ARG A CA 1
ATOM 715 C C . ARG A 1 88 ? 10.669 -3.777 -16.417 1.00 89.81 88 ARG A C 1
ATOM 717 O O . ARG A 1 88 ? 9.460 -3.606 -16.328 1.00 89.81 88 ARG A O 1
ATOM 724 N N . TYR A 1 89 ? 11.212 -4.896 -16.885 1.00 88.50 89 TYR A N 1
ATOM 725 C CA . TYR A 1 89 ? 10.440 -6.087 -17.234 1.00 88.50 89 TYR A CA 1
ATOM 726 C C . TYR A 1 89 ? 10.736 -7.191 -16.225 1.00 88.50 89 TYR A C 1
ATOM 728 O O . TYR A 1 89 ? 11.899 -7.517 -16.001 1.00 88.50 89 TYR A O 1
ATOM 736 N N . ILE A 1 90 ? 9.689 -7.742 -15.618 1.00 88.44 90 ILE A N 1
ATOM 737 C CA . ILE A 1 90 ? 9.771 -8.839 -14.649 1.00 88.44 90 ILE A CA 1
ATOM 738 C C . ILE A 1 90 ? 8.861 -9.942 -15.170 1.00 88.44 90 ILE A C 1
ATOM 740 O O . ILE A 1 90 ? 7.671 -9.703 -15.355 1.00 88.44 90 ILE A O 1
ATOM 744 N N . ASP A 1 91 ? 9.427 -11.109 -15.483 1.00 86.19 91 ASP A N 1
ATOM 745 C CA . ASP A 1 91 ? 8.697 -12.258 -16.043 1.00 86.19 91 ASP A CA 1
ATOM 746 C C . ASP A 1 91 ? 7.815 -11.907 -17.262 1.00 86.19 91 ASP A C 1
ATOM 748 O O . ASP A 1 91 ? 6.703 -12.400 -17.430 1.00 86.19 91 ASP A O 1
ATOM 752 N N . GLY A 1 92 ? 8.301 -11.001 -18.121 1.00 85.69 92 GLY A N 1
ATOM 753 C CA . GLY A 1 92 ? 7.576 -10.522 -19.306 1.00 85.69 92 GLY A CA 1
ATOM 754 C C . GLY A 1 92 ? 6.538 -9.423 -19.037 1.00 85.69 92 GLY A C 1
ATOM 755 O O . GLY A 1 92 ? 5.972 -8.883 -19.985 1.00 85.69 92 GLY A O 1
ATOM 756 N N . VAL A 1 93 ? 6.323 -9.030 -17.779 1.00 89.38 93 VAL A N 1
ATOM 757 C CA . VAL A 1 93 ? 5.421 -7.938 -17.387 1.00 89.38 93 VAL A CA 1
ATOM 758 C C . VAL A 1 93 ? 6.196 -6.627 -17.273 1.00 89.38 93 VAL A C 1
ATOM 760 O O . VAL A 1 93 ? 7.182 -6.537 -16.539 1.00 89.38 93 VAL A O 1
ATOM 763 N N . PHE A 1 94 ? 5.741 -5.588 -17.979 1.00 89.06 94 PHE A N 1
ATOM 764 C CA . PHE A 1 94 ? 6.307 -4.243 -17.860 1.00 89.06 94 PHE A CA 1
ATOM 765 C C . PHE A 1 94 ? 5.837 -3.561 -16.570 1.00 89.06 94 PHE A C 1
ATOM 767 O O . PHE A 1 94 ? 4.641 -3.367 -16.356 1.00 89.06 94 PHE A O 1
ATOM 774 N N . VAL A 1 95 ? 6.791 -3.150 -15.738 1.00 88.94 95 VAL A N 1
ATOM 775 C CA . VAL A 1 95 ? 6.575 -2.350 -14.532 1.00 88.94 95 VAL A CA 1
ATOM 776 C C . VAL A 1 95 ? 7.094 -0.929 -14.789 1.00 88.94 95 VAL A C 1
ATOM 778 O O . VAL A 1 95 ? 8.290 -0.757 -15.053 1.00 88.94 95 VAL A O 1
ATOM 781 N N . PRO A 1 96 ? 6.227 0.099 -14.734 1.00 87.81 96 PRO A N 1
ATOM 782 C CA . PRO A 1 96 ? 6.618 1.482 -14.996 1.00 87.81 96 PRO A CA 1
ATOM 783 C C . PRO A 1 96 ? 7.527 2.056 -13.890 1.00 87.81 96 PRO A C 1
ATOM 785 O O . PRO A 1 96 ? 7.527 1.549 -12.766 1.00 87.81 96 PRO A O 1
ATOM 788 N N . PRO A 1 97 ? 8.293 3.126 -14.184 1.00 88.44 97 PRO A N 1
ATOM 789 C CA . PRO A 1 97 ? 9.094 3.824 -13.182 1.00 88.44 97 PRO A CA 1
ATOM 790 C C . PRO A 1 97 ? 8.227 4.650 -12.228 1.00 88.44 97 PRO A C 1
ATOM 792 O O . PRO A 1 97 ? 7.204 5.221 -12.626 1.00 88.44 97 PRO A O 1
ATOM 795 N N . ASP A 1 98 ? 8.709 4.814 -10.998 1.00 84.81 98 ASP A N 1
ATOM 796 C CA . ASP A 1 98 ? 8.046 5.598 -9.951 1.00 84.81 98 ASP A CA 1
ATOM 797 C C . ASP A 1 98 ? 7.991 7.096 -10.292 1.00 84.81 98 ASP A C 1
ATOM 799 O O . ASP A 1 98 ? 7.041 7.788 -9.936 1.00 84.81 98 ASP A O 1
ATOM 803 N N . LYS A 1 99 ? 8.982 7.610 -11.038 1.00 72.75 99 LYS A N 1
ATOM 804 C CA . LYS A 1 99 ? 9.036 9.018 -11.483 1.00 72.75 99 LYS A CA 1
ATOM 805 C C . LYS A 1 99 ? 8.272 9.302 -12.778 1.00 72.75 99 LYS A C 1
ATOM 807 O O . LYS A 1 99 ? 8.443 10.384 -13.348 1.00 72.75 99 LYS A O 1
ATOM 812 N N . SER A 1 100 ? 7.461 8.369 -13.285 1.00 58.66 100 SER A N 1
ATOM 813 C CA . SER A 1 100 ? 6.633 8.668 -14.455 1.00 58.66 100 SER A CA 1
ATOM 814 C C . SER A 1 100 ? 5.691 9.820 -14.107 1.00 58.66 100 SER A C 1
ATOM 816 O O . SER A 1 100 ? 4.797 9.709 -13.272 1.00 58.66 100 SER A O 1
ATOM 818 N N . LYS A 1 101 ? 5.951 10.986 -14.707 1.00 41.22 101 LYS A N 1
ATOM 819 C CA . LYS A 1 101 ? 5.094 12.160 -14.590 1.00 41.22 101 LYS A CA 1
ATOM 820 C C . LYS A 1 101 ? 3.715 11.721 -15.056 1.00 41.22 101 LYS A C 1
ATOM 822 O O . LYS A 1 101 ? 3.523 11.444 -16.239 1.00 41.22 101 LYS A O 1
ATOM 827 N N . TRP A 1 102 ? 2.794 11.608 -14.111 1.00 36.50 102 TRP A N 1
ATOM 828 C CA . TRP A 1 102 ? 1.399 11.298 -14.360 1.00 36.50 102 TRP A CA 1
ATOM 829 C C . TRP A 1 102 ? 0.804 12.485 -15.127 1.00 36.50 102 TRP A C 1
ATOM 831 O O . TRP A 1 102 ? 0.226 13.402 -14.555 1.00 36.50 102 TRP A O 1
ATOM 841 N N . THR A 1 103 ? 0.996 12.520 -16.445 1.00 37.38 103 THR A N 1
ATOM 842 C CA . THR A 1 103 ? -0.063 13.080 -17.279 1.00 37.38 103 THR A CA 1
ATOM 843 C C . THR A 1 103 ? -1.210 12.085 -17.154 1.00 37.38 103 THR A C 1
ATOM 845 O O . THR A 1 103 ? -0.949 10.883 -17.251 1.00 37.38 103 THR A O 1
ATOM 848 N N . PRO A 1 104 ? -2.442 12.522 -16.843 1.00 37.16 104 PRO A N 1
ATOM 849 C CA . PRO A 1 104 ? -3.582 11.625 -16.854 1.00 37.16 104 PRO A CA 1
ATOM 850 C C . PRO A 1 104 ? -3.705 11.078 -18.275 1.00 37.16 104 PRO A C 1
ATOM 852 O O . PRO A 1 104 ? -4.235 11.737 -19.166 1.00 37.16 104 PRO A O 1
ATOM 855 N N . PHE A 1 105 ? -3.150 9.888 -18.494 1.00 37.75 105 PHE A N 1
ATOM 856 C CA . PHE A 1 105 ? -3.401 9.105 -19.683 1.00 37.75 105 PHE A CA 1
ATOM 857 C C . PHE A 1 105 ? -4.887 8.789 -19.610 1.00 37.75 105 PHE A C 1
ATOM 859 O O . PHE A 1 105 ? -5.345 8.063 -18.722 1.00 37.75 105 PHE A O 1
ATOM 866 N N . THR A 1 106 ? -5.652 9.440 -20.481 1.00 41.72 106 THR A N 1
ATOM 867 C CA . THR A 1 106 ? -7.037 9.095 -20.749 1.00 41.72 106 THR A CA 1
ATOM 868 C C . THR A 1 106 ? -7.094 7.586 -20.907 1.00 41.72 106 THR A C 1
ATOM 870 O O . THR A 1 106 ? -6.443 7.009 -21.778 1.00 41.72 106 THR A O 1
ATOM 873 N N . GLN A 1 107 ? -7.821 6.940 -19.998 1.00 44.59 107 GLN A N 1
ATOM 874 C CA . GLN A 1 107 ? -8.101 5.518 -20.056 1.00 44.59 107 GLN A CA 1
ATOM 875 C C . GLN A 1 107 ? -8.846 5.261 -21.365 1.00 44.59 107 GLN A C 1
ATOM 877 O O . GLN A 1 107 ? -10.065 5.389 -21.450 1.00 44.59 107 GLN A O 1
ATOM 882 N N . THR A 1 108 ? -8.110 4.919 -22.418 1.00 34.25 108 THR A N 1
ATOM 883 C CA . THR A 1 108 ? -8.682 4.174 -23.525 1.00 34.25 108 THR A CA 1
ATOM 884 C C . THR A 1 108 ? -8.938 2.786 -22.960 1.00 34.25 108 THR A C 1
ATOM 886 O O . THR A 1 108 ? -8.035 1.965 -22.810 1.00 34.25 108 THR A O 1
ATOM 889 N N . HIS A 1 109 ? -10.182 2.570 -22.531 1.00 47.03 109 HIS A N 1
ATOM 890 C CA . HIS A 1 109 ? -10.719 1.268 -22.164 1.00 47.03 109 HIS A CA 1
ATOM 891 C C . HIS A 1 109 ? -10.610 0.328 -23.369 1.00 47.03 109 HIS A C 1
ATOM 893 O O . HIS A 1 109 ? -11.571 0.104 -24.099 1.00 47.03 109 HIS A O 1
ATOM 899 N N . THR A 1 110 ? -9.429 -0.239 -23.578 1.00 45.69 110 THR A N 1
ATOM 900 C CA . THR A 1 110 ? -9.274 -1.428 -24.402 1.00 45.69 110 THR A CA 1
ATOM 901 C C . THR A 1 110 ? -9.522 -2.591 -23.456 1.00 45.69 110 THR A C 1
ATOM 903 O O . THR A 1 110 ? -8.691 -2.913 -22.610 1.00 45.69 110 THR A O 1
ATOM 906 N N . GLN A 1 111 ? -10.744 -3.120 -23.518 1.00 47.44 111 GLN A N 1
ATOM 907 C CA . GLN A 1 111 ? -11.225 -4.241 -22.719 1.00 47.44 111 GLN A CA 1
ATOM 908 C C . GLN A 1 111 ? -10.294 -5.448 -22.887 1.00 47.44 111 GLN A C 1
ATOM 910 O O . GLN A 1 111 ? -10.434 -6.221 -23.832 1.00 47.44 111 GLN A O 1
ATOM 915 N N . PHE A 1 112 ? -9.375 -5.652 -21.944 1.00 35.44 112 PHE A N 1
ATOM 916 C CA . PHE A 1 112 ? -8.862 -6.988 -21.686 1.00 35.44 112 PHE A CA 1
ATOM 917 C C . PHE A 1 112 ? -9.890 -7.712 -20.826 1.00 35.44 112 PHE A C 1
ATOM 919 O O . PHE A 1 112 ? -10.113 -7.421 -19.653 1.00 35.44 112 PHE A O 1
ATOM 926 N N . ASN A 1 113 ? -10.587 -8.608 -21.509 1.00 44.84 113 ASN A N 1
ATOM 927 C CA . ASN A 1 113 ? -11.630 -9.469 -21.004 1.00 44.84 113 ASN A CA 1
ATOM 928 C C . ASN A 1 113 ? -11.016 -10.461 -20.002 1.00 44.84 113 ASN A C 1
ATOM 930 O O . ASN A 1 113 ? -10.529 -11.527 -20.381 1.00 44.84 113 ASN A O 1
ATOM 934 N N . CYS A 1 114 ? -11.029 -10.113 -18.714 1.00 44.19 114 CYS A N 1
ATOM 935 C CA . CYS A 1 114 ? -10.900 -11.089 -17.641 1.00 44.19 114 CYS A CA 1
ATOM 936 C C . CYS A 1 114 ? -12.130 -11.997 -17.722 1.00 44.19 114 CYS A C 1
ATOM 938 O O . CYS A 1 114 ? -13.188 -11.682 -17.177 1.00 44.19 114 CYS A O 1
ATOM 940 N N . ARG A 1 115 ? -12.006 -13.108 -18.453 1.00 39.88 115 ARG A N 1
ATOM 941 C CA . ARG A 1 115 ? -13.017 -14.163 -18.543 1.00 39.88 115 ARG A CA 1
ATOM 942 C C . ARG A 1 115 ? -13.107 -14.888 -17.200 1.00 39.88 115 ARG A C 1
ATOM 944 O O . ARG A 1 115 ? -12.687 -16.030 -17.065 1.00 39.88 115 ARG A O 1
ATOM 951 N N . VAL A 1 116 ? -13.694 -14.219 -16.212 1.00 41.72 116 VAL A N 1
ATOM 952 C CA . VAL A 1 116 ? -14.427 -14.890 -15.146 1.00 41.72 116 VAL A CA 1
ATOM 953 C C . VAL A 1 116 ? -15.672 -15.467 -15.808 1.00 41.72 116 VAL A C 1
ATOM 955 O O . VAL A 1 116 ? -16.513 -14.742 -16.344 1.00 41.72 116 VAL A O 1
ATOM 958 N N . GLN A 1 117 ? -15.752 -16.792 -15.892 1.00 43.75 117 GLN A N 1
ATOM 959 C CA . GLN A 1 117 ? -16.984 -17.440 -16.312 1.00 43.75 117 GLN A CA 1
ATOM 960 C C . GLN A 1 117 ? -18.055 -17.095 -15.275 1.00 43.75 117 GLN A C 1
ATOM 962 O O . GLN A 1 117 ? -18.057 -17.592 -14.154 1.00 43.75 117 GLN A O 1
ATOM 967 N N . ASN A 1 118 ? -18.936 -16.178 -15.668 1.00 42.19 118 ASN A N 1
ATOM 968 C CA . ASN A 1 118 ? -20.226 -15.936 -15.049 1.00 42.19 118 ASN A CA 1
ATOM 969 C C . ASN A 1 118 ? -21.017 -17.252 -15.057 1.00 42.19 118 ASN A C 1
ATOM 971 O O . ASN A 1 118 ? -21.627 -17.586 -16.071 1.00 42.19 118 ASN A O 1
ATOM 975 N N . LEU A 1 119 ? -21.090 -17.954 -13.926 1.00 42.22 119 LEU A N 1
ATOM 976 C CA . LEU A 1 119 ? -22.312 -18.680 -13.601 1.00 42.22 119 LEU A CA 1
ATOM 977 C C . LEU A 1 119 ? -23.241 -17.675 -12.911 1.00 42.22 119 LEU A C 1
ATOM 979 O O . LEU A 1 119 ? -23.300 -17.574 -11.688 1.00 42.22 119 LEU A O 1
ATOM 983 N N . ARG A 1 120 ? -23.934 -16.866 -13.722 1.00 42.91 120 ARG A N 1
ATOM 984 C CA . ARG A 1 120 ? -25.128 -16.150 -13.269 1.00 42.91 120 ARG A CA 1
ATOM 985 C C . ARG A 1 120 ? -26.167 -17.215 -12.937 1.00 42.91 120 ARG A C 1
ATOM 987 O O . ARG A 1 120 ? -26.834 -17.713 -13.838 1.00 42.91 120 ARG A O 1
ATOM 994 N N . SER A 1 121 ? -26.278 -17.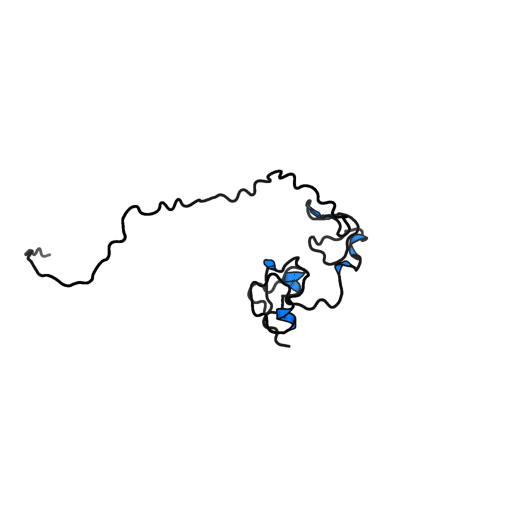578 -11.663 1.00 44.03 121 SER A N 1
ATOM 995 C CA . SER A 1 121 ? -27.460 -18.288 -11.187 1.00 44.03 121 SER A CA 1
ATOM 996 C C . SER A 1 121 ? -28.642 -17.333 -11.321 1.00 44.03 121 SER A C 1
ATOM 998 O O . SER A 1 121 ? -28.685 -16.274 -10.692 1.00 44.03 121 SER A O 1
ATOM 1000 N N . GLN A 1 122 ? -29.543 -17.667 -12.235 1.00 44.91 122 GLN A N 1
ATOM 1001 C CA . GLN A 1 122 ? -30.787 -16.957 -12.475 1.00 44.91 122 GLN A CA 1
ATOM 1002 C C . GLN A 1 122 ? -31.713 -17.181 -11.272 1.00 44.91 122 GLN A C 1
ATOM 1004 O O . GLN A 1 122 ? -32.500 -18.120 -11.261 1.00 44.91 122 GLN A O 1
ATOM 1009 N N . TYR A 1 123 ? -31.633 -16.330 -10.252 1.00 41.31 123 TYR A N 1
ATOM 1010 C CA . TYR A 1 123 ? -32.695 -16.258 -9.251 1.00 41.31 123 TYR A CA 1
ATOM 1011 C C . TYR A 1 123 ? -33.842 -15.426 -9.826 1.00 41.31 123 TYR A C 1
ATOM 1013 O O . TYR A 1 123 ? -33.797 -14.197 -9.837 1.00 41.31 123 TYR A O 1
ATOM 1021 N N . GLN A 1 124 ? -34.856 -16.111 -10.353 1.00 55.34 124 GLN A N 1
ATOM 1022 C CA . GLN A 1 124 ? -36.162 -15.508 -10.594 1.00 55.34 124 GLN A CA 1
ATOM 1023 C C . GLN A 1 124 ? -36.850 -15.297 -9.240 1.00 55.34 124 GLN A C 1
ATOM 1025 O O . GLN A 1 124 ? -36.885 -16.203 -8.409 1.00 55.34 124 GLN A O 1
ATOM 1030 N N . ALA A 1 125 ? -37.364 -14.089 -9.008 1.00 54.19 125 ALA A N 1
ATOM 1031 C CA . ALA A 1 125 ? -38.146 -13.780 -7.817 1.00 54.19 125 ALA A CA 1
ATOM 1032 C C . ALA A 1 125 ? -39.446 -14.618 -7.814 1.00 54.19 125 ALA A C 1
ATOM 1034 O O . ALA A 1 125 ? -40.127 -14.653 -8.843 1.00 54.19 125 ALA A O 1
ATOM 1035 N N . PRO A 1 126 ? -39.812 -15.282 -6.701 1.00 54.22 126 PRO A N 1
ATOM 1036 C CA . PRO A 1 126 ? -41.064 -16.028 -6.610 1.00 54.22 126 PRO A CA 1
ATOM 1037 C C . PRO A 1 126 ? -42.272 -15.099 -6.791 1.00 54.22 126 PRO A C 1
ATOM 1039 O O . PRO A 1 126 ? -42.361 -14.051 -6.158 1.00 54.22 126 PRO A O 1
ATOM 1042 N N . THR A 1 127 ? -43.210 -15.481 -7.657 1.00 56.56 127 THR A N 1
ATOM 1043 C CA . THR A 1 127 ? -44.415 -14.701 -8.005 1.00 56.56 127 THR A CA 1
ATOM 1044 C C . THR A 1 127 ? -45.599 -14.921 -7.060 1.00 56.56 127 THR A C 1
ATOM 1046 O O . THR A 1 127 ? -46.701 -14.456 -7.341 1.00 56.56 127 THR A O 1
ATOM 1049 N N . HIS A 1 128 ? -45.407 -15.631 -5.951 1.00 59.38 128 HIS A N 1
ATOM 1050 C CA . HIS A 1 128 ? -46.463 -15.946 -4.991 1.00 59.38 128 HIS A CA 1
ATOM 1051 C C . HIS A 1 128 ? -46.239 -15.176 -3.683 1.00 59.38 128 HIS A C 1
ATOM 1053 O O . HIS A 1 128 ? -45.102 -15.106 -3.207 1.00 59.38 128 HIS A O 1
ATOM 1059 N N . PRO A 1 129 ? -47.297 -14.584 -3.097 1.00 60.78 129 PRO A N 1
ATOM 1060 C CA . PRO A 1 129 ? -47.188 -13.945 -1.794 1.00 60.78 129 PRO A CA 1
ATOM 1061 C C . PRO A 1 129 ? -46.784 -14.987 -0.737 1.00 60.78 129 PRO A C 1
ATOM 1063 O O . PRO A 1 129 ? -47.176 -16.152 -0.852 1.00 60.78 129 PRO A O 1
ATOM 1066 N N . PRO A 1 130 ? -45.993 -14.601 0.280 1.00 58.91 130 PRO A N 1
ATOM 1067 C CA . PRO A 1 130 ? -45.565 -15.525 1.321 1.00 58.91 130 PRO A CA 1
ATOM 1068 C C . PRO A 1 130 ? -46.790 -16.086 2.049 1.00 58.91 130 PRO A C 1
ATOM 1070 O O . PRO A 1 130 ? -47.590 -15.335 2.608 1.00 58.91 130 PRO A O 1
ATOM 1073 N N . VAL A 1 131 ? -46.940 -17.412 2.022 1.00 63.66 131 VAL A N 1
ATOM 1074 C CA . VAL A 1 131 ? -47.986 -18.122 2.761 1.00 63.66 131 VAL A CA 1
ATOM 1075 C C . VAL A 1 131 ? -47.655 -18.017 4.246 1.00 63.66 131 VAL A C 1
ATOM 1077 O O . VAL A 1 131 ? -46.663 -18.572 4.715 1.00 63.66 131 VAL A O 1
ATOM 1080 N N . VAL A 1 132 ? -48.475 -17.268 4.980 1.00 65.06 132 VAL A N 1
ATOM 1081 C CA . VAL A 1 132 ? -48.444 -17.235 6.442 1.00 65.06 132 VAL A CA 1
ATOM 1082 C C . VAL A 1 132 ? -49.044 -18.550 6.922 1.00 65.06 132 VAL A C 1
ATOM 1084 O O . VAL A 1 132 ? -50.256 -18.735 6.869 1.00 65.06 132 VAL A O 1
ATOM 1087 N N . ILE A 1 133 ? -48.198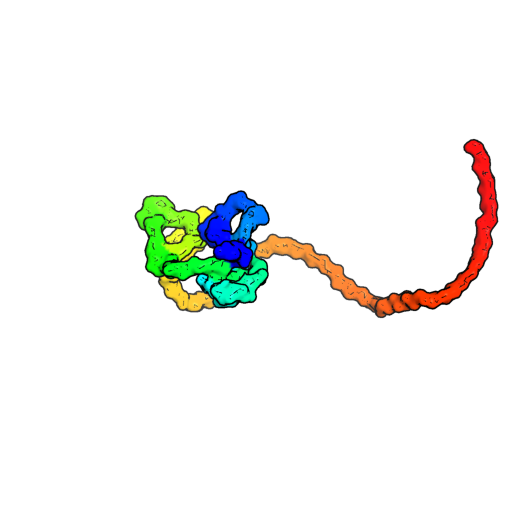 -19.486 7.350 1.00 56.75 133 ILE A N 1
ATOM 1088 C CA . ILE A 1 133 ? -48.667 -20.667 8.075 1.00 56.75 133 ILE A CA 1
ATOM 1089 C C . ILE A 1 133 ? -48.941 -20.188 9.498 1.00 56.75 133 ILE A C 1
ATOM 1091 O O . ILE A 1 133 ? -48.020 -20.073 10.305 1.00 56.75 133 ILE A O 1
ATOM 1095 N N . ASN A 1 134 ? -50.196 -19.837 9.779 1.00 44.75 134 ASN A N 1
ATOM 1096 C CA . ASN A 1 134 ? -50.656 -19.732 11.155 1.00 44.75 134 ASN A CA 1
ATOM 1097 C C . ASN A 1 134 ? -50.611 -21.145 11.749 1.00 44.75 134 ASN A C 1
ATOM 1099 O O . ASN A 1 134 ? -51.280 -22.027 11.214 1.00 44.75 134 ASN A O 1
ATOM 1103 N N . PRO A 1 135 ? -49.868 -21.383 12.839 1.00 57.94 135 PRO A N 1
ATOM 1104 C CA . PRO A 1 135 ? -50.114 -22.542 13.672 1.00 57.94 135 PRO A CA 1
ATOM 1105 C C . PRO A 1 135 ? -51.347 -22.203 14.512 1.00 57.94 135 PRO A C 1
ATOM 1107 O O . PRO A 1 135 ? -51.235 -21.693 15.624 1.00 57.94 135 PRO A O 1
ATOM 1110 N N . ALA A 1 136 ? -52.515 -22.361 13.903 1.00 47.06 136 ALA A N 1
ATOM 1111 C CA . ALA A 1 136 ? -53.771 -22.465 14.615 1.00 47.06 136 ALA A CA 1
ATOM 1112 C C . ALA A 1 136 ? -54.261 -23.894 14.406 1.00 47.06 136 ALA A C 1
ATOM 1114 O O . ALA A 1 136 ? -54.142 -24.431 13.305 1.00 47.06 136 ALA A O 1
ATOM 1115 N N . ASP A 1 137 ? -54.684 -24.457 15.524 1.00 53.22 137 A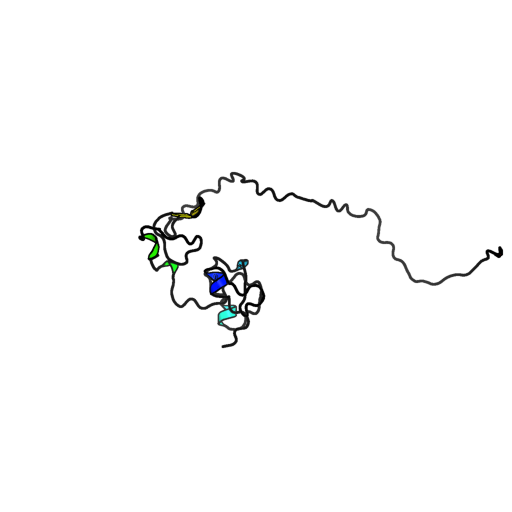SP A N 1
ATOM 1116 C CA . ASP A 1 137 ? -55.232 -25.781 15.772 1.00 53.22 137 ASP A CA 1
ATOM 1117 C C . ASP A 1 137 ? -56.329 -26.226 14.779 1.00 53.22 137 ASP A C 1
ATOM 1119 O O . ASP A 1 1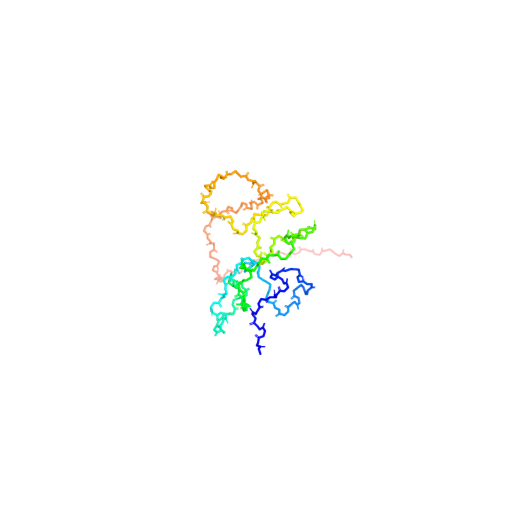37 ? -56.762 -25.441 13.936 1.00 53.22 137 ASP A O 1
ATOM 1123 N N . ASP A 1 138 ? -56.775 -27.474 14.969 1.00 52.78 138 ASP A N 1
ATOM 1124 C CA . ASP A 1 138 ? -57.893 -28.196 14.325 1.00 52.78 138 ASP A CA 1
ATOM 1125 C C . ASP A 1 138 ? -57.508 -29.045 13.095 1.00 52.78 138 ASP A C 1
ATOM 1127 O O . ASP A 1 138 ? -56.857 -28.574 12.166 1.00 52.78 138 ASP A O 1
ATOM 1131 N N . ASP A 1 139 ? -57.884 -30.318 12.954 1.00 51.00 139 ASP A N 1
ATOM 1132 C CA . ASP A 1 139 ? -58.662 -31.247 13.782 1.00 51.00 139 ASP A CA 1
ATOM 1133 C C . ASP A 1 139 ? -58.518 -32.665 13.171 1.00 51.00 139 ASP A C 1
ATOM 1135 O O . ASP A 1 139 ? -58.287 -32.809 11.970 1.00 51.00 139 ASP A O 1
ATOM 1139 N N . GLU A 1 140 ? -58.590 -33.663 14.053 1.00 52.38 140 GLU A N 1
ATOM 1140 C CA . GLU A 1 140 ? -59.286 -34.969 13.994 1.00 52.38 140 GLU A CA 1
ATOM 1141 C C . GLU A 1 140 ? -59.418 -35.821 12.697 1.00 52.38 140 GLU A C 1
ATOM 1143 O O . GLU A 1 140 ? -59.870 -35.355 11.657 1.00 52.38 140 GLU A O 1
ATOM 1148 N N . ASP A 1 141 ? -59.124 -37.128 12.891 1.00 50.25 141 ASP A N 1
ATOM 1149 C CA . ASP A 1 141 ? -59.745 -38.359 12.332 1.00 50.25 141 ASP A CA 1
ATOM 1150 C C . ASP A 1 141 ? -59.691 -38.595 10.791 1.00 50.25 141 ASP A C 1
ATOM 1152 O O . ASP A 1 141 ? -59.685 -37.677 9.989 1.00 50.25 141 ASP A O 1
ATOM 1156 N N . GLU A 1 142 ? -59.563 -39.799 10.218 1.00 55.44 142 GLU A N 1
ATOM 1157 C CA . GLU A 1 142 ? -60.202 -41.080 10.522 1.00 55.44 142 GLU A CA 1
ATOM 1158 C C . GLU A 1 142 ? -59.546 -42.225 9.682 1.00 55.44 142 GLU A C 1
ATOM 1160 O O . GLU A 1 142 ? -58.896 -41.980 8.665 1.00 55.44 142 GLU A O 1
ATOM 1165 N N . ASP A 1 143 ? -59.686 -43.449 10.207 1.00 52.03 143 ASP A N 1
ATOM 1166 C CA . ASP A 1 143 ? -59.688 -44.816 9.637 1.00 52.03 143 ASP A CA 1
ATOM 1167 C C . ASP A 1 143 ? -58.806 -45.307 8.450 1.00 52.03 143 ASP A C 1
ATOM 1169 O O . ASP A 1 143 ? -58.518 -44.644 7.459 1.00 52.03 143 ASP A O 1
ATOM 1173 N N . GLY A 1 144 ? -58.414 -46.591 8.538 1.00 52.56 144 GLY A N 1
ATOM 1174 C CA . GLY A 1 144 ? -57.747 -47.322 7.452 1.00 52.56 144 GLY A CA 1
ATOM 1175 C C . GLY A 1 144 ? -57.191 -48.700 7.836 1.00 52.56 144 GLY A C 1
ATOM 1176 O O . GLY A 1 144 ? -55.985 -48.910 7.896 1.00 52.56 144 GLY A O 1
ATOM 1177 N N . GLU A 1 145 ? -58.095 -49.625 8.126 1.00 52.00 145 GLU A N 1
ATOM 1178 C CA . GLU A 1 145 ? -57.942 -50.992 8.640 1.00 52.00 145 GLU A CA 1
ATOM 1179 C C . GLU A 1 145 ? -57.279 -52.040 7.684 1.00 52.00 145 GLU A C 1
ATOM 1181 O O . GLU A 1 145 ? -57.491 -52.004 6.477 1.00 52.00 145 GLU A O 1
ATOM 1186 N N . LEU A 1 146 ? -56.580 -53.040 8.279 1.00 50.94 146 LEU A N 1
ATOM 1187 C CA . LEU A 1 146 ? -56.226 -54.408 7.785 1.00 50.94 146 LEU A CA 1
ATOM 1188 C C . LEU A 1 146 ? -55.263 -54.551 6.564 1.00 50.94 146 LEU A C 1
ATOM 1190 O O . LEU A 1 146 ? -55.237 -53.737 5.661 1.00 50.94 146 LEU A O 1
ATOM 1194 N N . ALA A 1 147 ? -54.417 -55.579 6.398 1.00 45.06 147 ALA A N 1
ATOM 1195 C CA . ALA A 1 147 ? -54.370 -56.930 6.945 1.00 45.06 147 ALA A CA 1
ATOM 1196 C C . ALA A 1 147 ? -52.944 -57.533 6.919 1.00 45.06 147 ALA A C 1
ATOM 1198 O O . ALA A 1 147 ? -52.110 -57.240 6.065 1.00 45.06 147 ALA A O 1
ATOM 1199 N N . LEU A 1 148 ? -52.758 -58.472 7.845 1.00 54.19 148 LEU A N 1
ATOM 1200 C CA . LEU A 1 148 ? -51.846 -59.619 7.876 1.00 54.19 148 LEU A CA 1
ATOM 1201 C C . LEU A 1 148 ? -51.442 -60.195 6.508 1.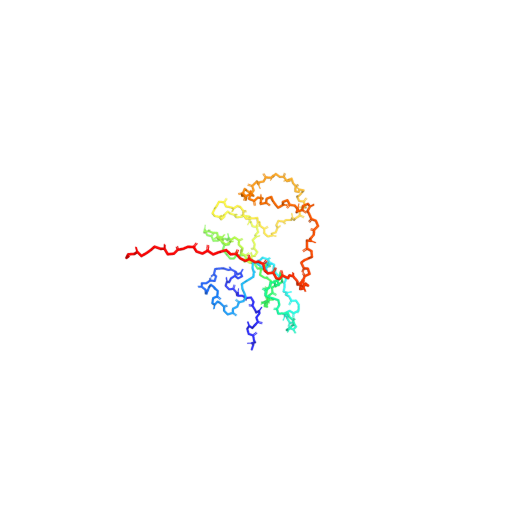00 54.19 148 LEU A C 1
ATOM 1203 O O . LEU A 1 148 ? -52.332 -60.536 5.738 1.00 54.19 148 LEU A O 1
ATOM 1207 N N . ILE A 1 149 ? -50.157 -60.544 6.332 1.00 47.72 149 ILE A N 1
ATOM 1208 C CA . ILE A 1 149 ? -49.769 -61.871 5.810 1.00 47.72 149 ILE A CA 1
ATOM 1209 C C . ILE A 1 149 ? -48.434 -62.312 6.439 1.00 47.72 149 ILE A C 1
ATOM 1211 O O . ILE A 1 149 ? -47.402 -61.667 6.271 1.00 47.72 149 ILE A O 1
ATOM 1215 N N . SER A 1 150 ? -48.474 -63.432 7.164 1.00 58.62 150 SER A N 1
ATOM 1216 C CA . SER A 1 150 ? -47.327 -64.185 7.679 1.00 58.62 150 SER A CA 1
ATOM 1217 C C . SER A 1 150 ? -46.445 -64.775 6.574 1.00 58.62 150 SER A C 1
ATOM 1219 O O . SER A 1 150 ? -46.970 -65.298 5.587 1.00 58.62 150 SER A O 1
ATOM 1221 N N . LYS A 1 151 ? -45.138 -64.862 6.837 1.00 52.53 151 LYS A N 1
ATOM 1222 C CA . LYS A 1 151 ? -44.371 -66.122 6.848 1.00 52.53 151 LYS A CA 1
ATOM 1223 C C . LYS A 1 151 ? -42.981 -65.911 7.430 1.00 52.53 151 LYS A C 1
ATOM 1225 O O . LYS A 1 151 ? -42.351 -64.898 7.067 1.00 52.53 151 LYS A O 1
#

Sequence (151 aa):
MTNHGDDCYFFYYSTCTKGDSCPFRHCEAAMGNETVCNLWQEGRCFRTICKFRHMEITKNRKEIPCYWENQPAGCQKPHCAFLHEKGRYIDGVFVPPDKSKWTPFTQTHTQFNCRVQNLRSQYQAPTHPPVVINPADDDEDEDGELALISK